Protein AF-A0A920R9S4-F1 (afdb_monomer_lite)

Structure (mmCIF, N/CA/C/O backbone):
data_AF-A0A920R9S4-F1
#
_entry.id   AF-A0A920R9S4-F1
#
loop_
_atom_site.group_PDB
_atom_site.id
_atom_site.type_symbol
_atom_site.label_atom_id
_atom_site.label_alt_id
_atom_site.label_comp_id
_atom_site.label_asym_id
_atom_site.label_entity_id
_atom_site.label_seq_id
_atom_site.pdbx_PDB_ins_code
_atom_site.Cartn_x
_atom_site.Cartn_y
_atom_site.Cartn_z
_atom_site.occupancy
_atom_site.B_iso_or_equiv
_atom_site.auth_seq_id
_atom_site.auth_comp_id
_atom_site.auth_asym_id
_atom_site.auth_atom_id
_atom_site.pdbx_PDB_model_num
ATOM 1 N N . MET A 1 1 ? -15.088 2.244 -9.684 1.00 83.62 1 MET A N 1
ATOM 2 C CA . MET A 1 1 ? -14.358 3.322 -8.982 1.00 83.62 1 MET A CA 1
ATOM 3 C C . MET A 1 1 ? -12.944 2.836 -8.726 1.00 83.62 1 MET A C 1
ATOM 5 O O . MET A 1 1 ? -12.790 1.703 -8.280 1.00 83.62 1 MET A O 1
ATOM 9 N N . VAL A 1 2 ? -11.946 3.644 -9.078 1.00 94.81 2 VAL A N 1
ATOM 10 C CA . VAL A 1 2 ? -10.523 3.282 -9.016 1.00 94.81 2 VAL A CA 1
ATOM 11 C C . VAL A 1 2 ? -9.775 4.414 -8.327 1.00 94.81 2 VAL A C 1
ATOM 13 O O . VAL A 1 2 ? -10.082 5.578 -8.573 1.00 94.81 2 VAL A O 1
ATOM 16 N N . VAL A 1 3 ? -8.818 4.068 -7.473 1.00 97.12 3 VAL A N 1
ATOM 17 C CA . VAL A 1 3 ? -7.906 5.013 -6.820 1.00 97.12 3 VAL A CA 1
ATOM 18 C C . VAL A 1 3 ? -6.480 4.558 -7.081 1.00 97.12 3 VAL A C 1
ATOM 20 O O . VAL A 1 3 ? -6.191 3.366 -6.988 1.00 97.12 3 VAL A O 1
ATOM 23 N N . VAL A 1 4 ? -5.599 5.505 -7.399 1.00 97.00 4 VAL A N 1
ATOM 24 C CA . VAL A 1 4 ? -4.173 5.257 -7.624 1.00 97.00 4 VAL A CA 1
ATOM 25 C C . VAL A 1 4 ? -3.374 5.961 -6.531 1.00 97.00 4 VAL A C 1
ATOM 27 O O . VAL A 1 4 ? -3.622 7.134 -6.261 1.00 97.00 4 VAL A O 1
ATOM 30 N N . VAL A 1 5 ? -2.426 5.253 -5.914 1.00 96.62 5 VAL A N 1
ATOM 31 C CA . VAL A 1 5 ? -1.461 5.808 -4.955 1.00 96.62 5 VAL A CA 1
ATOM 32 C C . VAL A 1 5 ? -0.057 5.622 -5.518 1.00 96.62 5 VAL A C 1
ATOM 34 O O . VAL A 1 5 ? 0.411 4.493 -5.678 1.00 96.62 5 VAL A O 1
ATOM 37 N N . THR A 1 6 ? 0.591 6.742 -5.835 1.00 95.81 6 THR A N 1
ATOM 38 C CA . THR A 1 6 ? 1.918 6.801 -6.464 1.00 95.81 6 THR A CA 1
ATOM 39 C C . THR A 1 6 ? 3.062 6.741 -5.460 1.00 95.81 6 THR A C 1
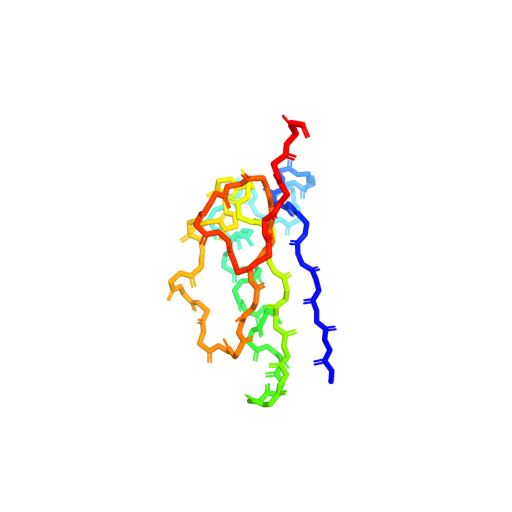ATOM 41 O O . THR A 1 6 ? 4.057 6.072 -5.711 1.00 95.81 6 THR A O 1
ATOM 44 N N . ASN A 1 7 ? 2.920 7.448 -4.344 1.00 93.81 7 ASN A N 1
ATOM 45 C CA . ASN A 1 7 ? 3.879 7.575 -3.251 1.00 93.81 7 ASN A CA 1
ATOM 46 C C . ASN A 1 7 ? 3.157 8.166 -2.028 1.00 93.81 7 ASN A C 1
ATOM 48 O O . ASN A 1 7 ? 2.048 8.695 -2.155 1.00 93.81 7 ASN A O 1
ATOM 52 N N . ILE A 1 8 ? 3.760 8.045 -0.843 1.00 90.81 8 ILE A N 1
ATOM 53 C CA . ILE A 1 8 ? 3.280 8.707 0.380 1.00 90.81 8 ILE A CA 1
ATOM 54 C C . ILE A 1 8 ? 4.467 9.417 1.022 1.00 90.81 8 ILE A C 1
ATOM 56 O O . ILE A 1 8 ? 5.292 8.798 1.691 1.00 90.81 8 ILE A O 1
ATOM 60 N N . GLU A 1 9 ? 4.530 10.729 0.828 1.00 84.94 9 GLU A N 1
ATOM 61 C CA . GLU A 1 9 ? 5.605 11.581 1.332 1.00 84.94 9 GLU A CA 1
ATOM 62 C C . GLU A 1 9 ? 5.098 12.497 2.450 1.00 84.94 9 GLU A C 1
ATOM 64 O O . GLU A 1 9 ? 3.906 12.799 2.550 1.00 84.94 9 GLU A O 1
ATOM 69 N N . THR A 1 10 ? 6.011 12.924 3.321 1.00 73.44 10 THR A N 1
ATOM 70 C CA . THR A 1 10 ? 5.737 13.829 4.445 1.00 73.44 10 THR A CA 1
ATOM 71 C C . THR A 1 10 ? 5.631 15.280 3.981 1.00 73.44 10 THR A C 1
ATOM 73 O O . THR A 1 10 ? 6.328 16.150 4.500 1.00 73.44 10 THR A O 1
ATOM 76 N N . ASP A 1 11 ? 4.775 15.550 3.003 1.00 69.44 11 ASP A N 1
ATOM 77 C CA . ASP A 1 11 ? 4.444 16.917 2.619 1.00 69.44 11 ASP A CA 1
ATOM 78 C C . ASP A 1 11 ? 3.265 17.415 3.463 1.00 69.44 11 ASP A C 1
ATOM 80 O O . ASP A 1 11 ? 2.265 16.723 3.659 1.00 69.44 11 ASP A O 1
ATOM 84 N N . HIS A 1 12 ? 3.391 18.634 3.994 1.00 70.25 12 HIS A N 1
ATOM 85 C CA . HIS A 1 12 ? 2.352 19.305 4.788 1.00 70.25 12 HIS A CA 1
ATOM 86 C C . HIS A 1 12 ? 1.949 18.584 6.094 1.00 70.25 12 HIS A C 1
ATOM 88 O O . HIS A 1 12 ? 0.769 18.536 6.452 1.00 70.25 12 HIS A O 1
ATOM 94 N N . MET A 1 13 ? 2.932 18.073 6.847 1.00 70.81 13 MET A N 1
ATOM 95 C CA . MET A 1 13 ? 2.757 17.385 8.144 1.00 70.81 13 MET A CA 1
ATOM 96 C C . MET A 1 13 ? 1.921 18.154 9.184 1.00 70.81 13 MET A C 1
ATOM 98 O O . MET A 1 13 ? 1.282 17.524 10.030 1.00 70.81 13 MET A O 1
ATOM 102 N N . ASP A 1 14 ? 1.856 19.486 9.092 1.00 69.38 14 ASP A N 1
ATOM 103 C CA . ASP A 1 14 ? 0.994 20.336 9.930 1.00 69.38 14 ASP A CA 1
ATOM 104 C C . ASP A 1 14 ? -0.491 19.940 9.834 1.00 69.38 14 ASP A C 1
ATOM 106 O O . ASP A 1 14 ? -1.233 20.031 10.810 1.00 69.38 14 ASP A O 1
ATOM 110 N N . THR A 1 15 ? -0.920 19.415 8.682 1.00 67.00 15 THR A N 1
ATOM 111 C CA . THR A 1 15 ? -2.298 18.946 8.447 1.00 67.00 15 THR A CA 1
ATOM 112 C C . THR A 1 15 ? -2.588 17.612 9.147 1.00 67.00 15 THR A C 1
ATOM 114 O O . THR A 1 15 ? -3.741 17.280 9.419 1.00 67.00 15 THR A O 1
ATOM 117 N N . TYR A 1 16 ? -1.547 16.851 9.487 1.00 61.59 16 TYR A N 1
ATOM 118 C CA . TYR A 1 16 ? -1.646 15.491 10.026 1.00 61.59 16 TYR A CA 1
ATOM 119 C C . TYR A 1 16 ? -1.273 15.406 11.513 1.00 61.59 16 TYR A C 1
ATOM 121 O O . TYR A 1 16 ? -1.032 14.323 12.051 1.00 61.59 16 TYR A O 1
ATOM 129 N N . GLY A 1 17 ? -1.240 16.555 12.195 1.00 65.88 17 GLY A N 1
ATOM 130 C CA . GLY A 1 17 ? -0.873 16.649 13.608 1.00 65.88 17 GLY A CA 1
ATOM 131 C C . GLY A 1 17 ? 0.616 16.410 13.867 1.00 65.88 17 GLY A C 1
ATOM 132 O O . GLY A 1 17 ? 0.978 16.046 14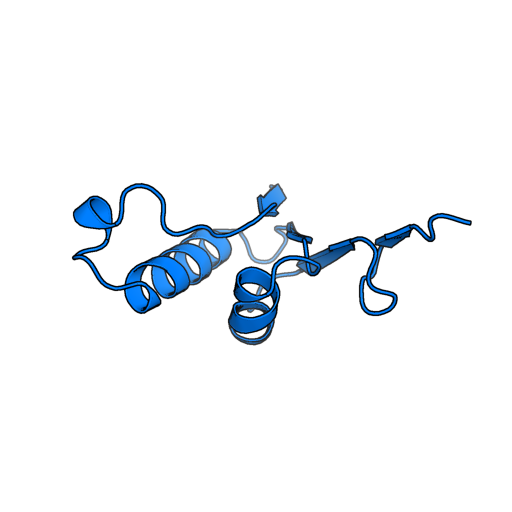.982 1.00 65.88 17 GLY A O 1
ATOM 133 N N . GLY A 1 18 ? 1.468 16.569 12.846 1.00 76.25 18 GLY A N 1
ATOM 134 C CA . GLY A 1 18 ? 2.913 16.355 12.948 1.00 76.25 18 GLY A CA 1
ATOM 135 C C . GLY A 1 18 ? 3.340 14.888 13.070 1.00 76.25 18 GLY A C 1
ATOM 136 O O . GLY A 1 18 ? 4.522 14.628 13.276 1.00 76.25 18 GLY A O 1
ATOM 137 N N . ASP A 1 19 ? 2.413 13.934 12.925 1.00 82.19 19 ASP A N 1
ATOM 138 C CA . ASP A 1 19 ? 2.679 12.502 13.091 1.00 82.19 19 ASP A CA 1
ATOM 139 C C . ASP A 1 19 ? 2.483 11.734 11.776 1.00 82.19 19 ASP A C 1
ATOM 141 O O . ASP A 1 19 ? 1.421 11.751 11.149 1.00 82.19 19 ASP A O 1
ATOM 145 N N . PHE A 1 20 ? 3.532 11.029 11.361 1.00 85.88 20 PHE A N 1
ATOM 146 C CA . PHE A 1 20 ? 3.556 10.273 10.116 1.00 85.88 20 PHE A CA 1
ATOM 147 C C . PHE A 1 20 ? 2.664 9.030 10.174 1.00 85.88 20 PHE A C 1
ATOM 149 O O . PHE A 1 20 ? 2.104 8.613 9.159 1.00 85.88 20 PHE A O 1
ATOM 156 N N . GLU A 1 21 ? 2.458 8.462 11.363 1.00 88.69 21 GLU A N 1
ATOM 157 C CA . GLU A 1 21 ? 1.533 7.343 11.528 1.00 88.69 21 GLU A CA 1
ATOM 158 C C . GLU A 1 21 ? 0.082 7.773 11.301 1.00 88.69 21 GLU A C 1
ATOM 160 O O . GLU A 1 21 ? -0.707 7.006 10.738 1.00 88.69 21 GLU A O 1
ATOM 165 N N . ASN A 1 22 ? -0.267 9.023 11.633 1.00 88.31 22 ASN A N 1
ATOM 166 C CA . ASN A 1 22 ? -1.575 9.572 11.284 1.00 88.31 22 ASN A CA 1
ATOM 167 C C . ASN A 1 22 ? -1.737 9.665 9.766 1.00 88.31 22 ASN A C 1
ATOM 169 O O . ASN A 1 22 ? -2.767 9.232 9.253 1.00 88.31 22 ASN A O 1
ATOM 173 N N . LEU A 1 23 ? -0.725 10.152 9.038 1.00 89.12 23 LEU A N 1
ATOM 174 C CA . LEU A 1 23 ? -0.751 10.198 7.572 1.00 89.12 23 LEU A CA 1
ATOM 175 C C . LEU A 1 23 ? -0.998 8.805 6.972 1.00 89.12 23 LEU A C 1
ATOM 177 O O . LEU A 1 23 ? -1.916 8.627 6.167 1.00 89.12 23 LEU A O 1
ATOM 181 N N . LYS A 1 24 ? -0.245 7.789 7.416 1.00 91.88 24 LYS A N 1
ATOM 182 C CA . LYS A 1 24 ? -0.450 6.396 6.982 1.00 91.88 24 LYS A CA 1
ATOM 183 C C . LYS A 1 24 ? -1.866 5.908 7.286 1.00 91.88 24 LYS A C 1
ATOM 185 O O . LYS A 1 24 ? -2.482 5.262 6.436 1.00 91.88 24 LYS A O 1
ATOM 190 N N . ARG A 1 25 ? -2.394 6.205 8.481 1.00 92.00 25 ARG A N 1
ATOM 191 C CA . ARG A 1 25 ? -3.763 5.834 8.873 1.00 92.00 25 ARG A CA 1
ATOM 192 C C . ARG A 1 25 ? -4.795 6.472 7.946 1.00 92.00 25 ARG A C 1
ATOM 194 O O . ARG A 1 25 ? -5.663 5.758 7.453 1.00 92.00 25 ARG A O 1
ATOM 201 N N . TYR A 1 26 ? -4.660 7.763 7.647 1.00 92.38 26 TYR A N 1
ATOM 202 C CA . TYR A 1 26 ? -5.561 8.458 6.728 1.00 92.38 26 TYR A CA 1
ATOM 203 C C . TYR A 1 26 ? -5.549 7.845 5.328 1.00 92.38 26 TYR A C 1
ATOM 205 O O . TYR A 1 26 ? -6.612 7.670 4.741 1.00 92.38 26 TYR A O 1
ATOM 213 N N . PHE A 1 27 ? -4.386 7.450 4.803 1.00 94.00 27 PHE A N 1
ATOM 214 C CA . PHE A 1 27 ? -4.323 6.746 3.518 1.00 94.00 27 PHE A CA 1
ATOM 215 C C . PHE A 1 27 ? -5.050 5.396 3.551 1.00 94.00 27 PHE A C 1
ATOM 217 O O . PHE A 1 27 ? -5.752 5.050 2.599 1.00 94.00 27 PHE A O 1
ATOM 224 N N . VAL A 1 28 ? -4.935 4.637 4.646 1.00 95.31 28 VAL A N 1
ATOM 225 C CA . VAL A 1 28 ? -5.678 3.377 4.813 1.00 95.31 28 VAL A CA 1
ATOM 226 C C . VAL A 1 28 ? -7.188 3.630 4.849 1.00 95.31 28 VAL A C 1
ATOM 228 O O . VAL A 1 28 ? -7.931 2.955 4.136 1.00 95.31 28 VAL A O 1
ATOM 231 N N . GLU A 1 29 ? -7.640 4.618 5.622 1.00 94.88 29 GLU A N 1
ATOM 232 C CA . GLU A 1 29 ? -9.054 5.006 5.715 1.00 94.88 29 GLU A CA 1
ATOM 233 C C . GLU A 1 29 ? -9.599 5.501 4.369 1.00 94.88 29 GLU A C 1
ATOM 235 O O . GLU A 1 29 ? -10.659 5.064 3.920 1.00 94.88 29 GLU A O 1
ATOM 240 N N . PHE A 1 30 ? -8.837 6.341 3.666 1.00 94.50 30 PHE A N 1
ATOM 241 C CA . PHE A 1 30 ? -9.167 6.819 2.328 1.00 94.50 30 PHE A CA 1
ATOM 242 C C . PHE A 1 30 ? -9.366 5.662 1.344 1.00 94.50 30 PHE A C 1
ATOM 244 O O . PHE A 1 30 ? -10.358 5.626 0.616 1.00 94.50 30 PHE A O 1
ATOM 251 N N . LEU A 1 31 ? -8.471 4.672 1.357 1.00 95.75 31 LEU A N 1
ATOM 252 C CA . LEU A 1 31 ? -8.603 3.486 0.513 1.00 95.75 31 LEU A CA 1
ATOM 253 C C . LEU A 1 31 ? -9.785 2.603 0.930 1.00 95.75 31 LEU A C 1
ATOM 255 O O . LEU A 1 31 ? -10.382 1.943 0.080 1.00 95.75 31 LEU A O 1
ATOM 259 N N . HIS A 1 32 ? -10.173 2.592 2.206 1.00 94.75 32 HIS A N 1
ATOM 260 C CA . HIS A 1 32 ? -11.363 1.872 2.675 1.00 94.75 32 HIS A CA 1
ATOM 261 C C . HIS A 1 32 ? -12.682 2.550 2.279 1.00 94.75 32 HIS A C 1
ATOM 263 O O . HIS A 1 32 ? -13.704 1.860 2.259 1.00 94.75 32 HIS A O 1
ATOM 269 N N . ASN A 1 33 ? -12.668 3.823 1.865 1.00 94.38 33 ASN A N 1
ATOM 270 C CA . ASN A 1 33 ? -13.837 4.483 1.265 1.00 94.38 33 ASN A CA 1
ATOM 271 C C . ASN A 1 33 ? -14.189 3.934 -0.127 1.00 94.38 33 ASN A C 1
ATOM 273 O O . ASN A 1 33 ? -15.278 4.197 -0.638 1.00 94.38 33 ASN A O 1
ATOM 277 N N . LEU A 1 34 ? -13.301 3.149 -0.752 1.00 95.00 34 LEU A N 1
ATOM 278 C CA . LEU A 1 34 ? -13.654 2.400 -1.953 1.00 95.00 34 LEU A CA 1
ATOM 279 C C . LEU A 1 34 ? -14.781 1.398 -1.648 1.00 95.00 34 LEU A C 1
ATOM 281 O O . LEU A 1 34 ? -14.738 0.720 -0.611 1.00 95.00 34 LEU A O 1
ATOM 285 N N . PRO A 1 35 ? -15.743 1.214 -2.573 1.00 95.06 35 PRO A N 1
ATOM 286 C CA . PRO A 1 35 ? -16.689 0.110 -2.474 1.00 95.06 35 PRO A CA 1
ATOM 287 C C . PRO A 1 35 ? -15.943 -1.231 -2.495 1.00 95.06 35 PRO A C 1
ATOM 289 O O . PRO A 1 35 ? -14.803 -1.312 -2.952 1.00 95.06 35 PRO A O 1
ATOM 292 N N . PHE A 1 36 ? -16.588 -2.313 -2.052 1.00 92.88 36 PHE A N 1
ATOM 293 C CA . PHE A 1 36 ? -15.950 -3.638 -2.005 1.00 92.88 36 PHE A CA 1
ATOM 294 C C . PHE A 1 36 ? -15.453 -4.130 -3.379 1.00 92.88 36 PHE A C 1
ATOM 296 O O . PHE A 1 36 ? -14.515 -4.916 -3.440 1.00 92.88 36 PHE A O 1
ATOM 303 N N . TYR A 1 37 ? -16.068 -3.652 -4.467 1.00 92.69 37 TYR A N 1
ATOM 304 C CA . TYR A 1 37 ? -15.689 -3.919 -5.860 1.00 92.69 37 TYR A CA 1
ATOM 305 C C . TYR A 1 37 ? -14.776 -2.833 -6.464 1.00 92.69 37 TYR A C 1
ATOM 307 O O . TYR A 1 37 ? -14.500 -2.843 -7.663 1.00 92.69 37 TYR A O 1
ATOM 315 N N . GLY A 1 38 ? -14.363 -1.845 -5.668 1.00 95.94 38 GLY A N 1
ATOM 316 C CA . GLY A 1 38 ? -13.402 -0.825 -6.072 1.00 95.94 38 GLY A CA 1
ATOM 317 C C . GLY A 1 38 ? -11.989 -1.396 -6.169 1.00 95.94 38 GLY A C 1
ATOM 318 O O . GLY A 1 38 ? -11.682 -2.409 -5.546 1.00 95.94 38 GLY A O 1
ATOM 319 N N . LEU A 1 39 ? -11.131 -0.730 -6.940 1.00 97.38 39 LEU A N 1
ATOM 320 C CA . LEU A 1 39 ? -9.745 -1.150 -7.148 1.00 97.38 39 LEU A CA 1
ATOM 321 C C . LEU A 1 39 ? -8.771 -0.087 -6.635 1.00 97.38 39 LEU A C 1
ATOM 323 O O . LEU A 1 39 ? -8.841 1.071 -7.053 1.00 97.38 39 LEU A O 1
ATOM 327 N N . ALA A 1 40 ? -7.851 -0.502 -5.766 1.00 97.88 40 ALA A N 1
ATOM 328 C CA . ALA A 1 40 ? -6.704 0.293 -5.344 1.00 97.88 40 ALA A CA 1
ATOM 329 C C . ALA A 1 40 ? -5.468 -0.087 -6.174 1.00 97.88 40 ALA A C 1
ATOM 331 O O . ALA A 1 40 ? -5.007 -1.225 -6.115 1.00 97.88 40 ALA A O 1
ATOM 332 N N . VAL A 1 41 ? -4.924 0.858 -6.937 1.00 98.12 41 VAL A N 1
ATOM 333 C CA . VAL A 1 41 ? -3.690 0.685 -7.712 1.00 98.12 41 VAL A CA 1
ATOM 334 C C . VAL A 1 41 ? -2.538 1.321 -6.939 1.00 98.12 41 VAL A C 1
ATOM 336 O O . VAL A 1 41 ? -2.568 2.519 -6.674 1.00 98.12 41 VAL A O 1
ATOM 339 N N . LEU A 1 42 ? -1.548 0.528 -6.533 1.00 97.81 42 LEU A N 1
ATOM 340 C CA . LEU A 1 42 ? -0.554 0.925 -5.530 1.00 97.81 42 LEU A CA 1
ATOM 341 C C . LEU A 1 42 ? 0.875 0.760 -6.056 1.00 97.81 42 LEU A C 1
ATOM 343 O O . LEU A 1 42 ? 1.259 -0.337 -6.467 1.00 97.81 42 LEU A O 1
ATOM 347 N N . CYS A 1 43 ? 1.671 1.826 -5.996 1.00 97.50 43 CYS A N 1
ATOM 348 C CA . CYS A 1 43 ? 3.094 1.784 -6.323 1.00 97.50 43 CYS A CA 1
ATOM 349 C C . CYS A 1 43 ? 3.883 1.128 -5.187 1.00 97.50 43 CYS A C 1
ATOM 351 O O . CYS A 1 43 ? 4.040 1.717 -4.121 1.00 97.50 43 CYS A O 1
ATOM 353 N N . ILE A 1 44 ? 4.399 -0.084 -5.385 1.00 97.00 44 ILE A N 1
ATOM 354 C CA . ILE A 1 44 ? 5.146 -0.781 -4.322 1.00 97.00 44 ILE A CA 1
ATOM 355 C C . ILE A 1 44 ? 6.641 -0.470 -4.317 1.00 97.00 44 ILE A C 1
ATOM 357 O O . ILE A 1 44 ? 7.369 -1.043 -3.500 1.00 97.00 44 ILE A O 1
ATOM 361 N N . ASP A 1 45 ? 7.115 0.384 -5.222 1.00 95.44 45 ASP A N 1
ATOM 362 C CA . ASP A 1 45 ? 8.477 0.917 -5.161 1.00 95.44 45 ASP A CA 1
ATOM 363 C C . ASP A 1 45 ? 8.623 1.909 -4.002 1.00 95.44 45 ASP A C 1
ATOM 365 O O . ASP A 1 45 ? 9.687 1.971 -3.386 1.00 95.44 45 ASP A O 1
ATOM 369 N N . ASP A 1 46 ? 7.532 2.589 -3.637 1.00 96.06 46 ASP A N 1
ATOM 370 C CA . ASP A 1 46 ? 7.455 3.413 -2.439 1.00 96.06 46 ASP A CA 1
ATOM 371 C C . ASP A 1 46 ? 7.418 2.526 -1.167 1.00 96.06 46 ASP A C 1
ATOM 373 O O . ASP A 1 46 ? 6.586 1.610 -1.050 1.00 96.06 46 ASP A O 1
ATOM 377 N N . PRO A 1 47 ? 8.327 2.751 -0.197 1.00 94.44 47 PRO A N 1
ATOM 378 C CA . PRO A 1 47 ? 8.421 1.923 1.002 1.00 94.44 47 PRO A CA 1
ATOM 379 C C . PRO A 1 47 ? 7.222 2.086 1.946 1.00 94.44 47 PRO A C 1
ATOM 381 O O . PRO A 1 47 ? 6.847 1.124 2.61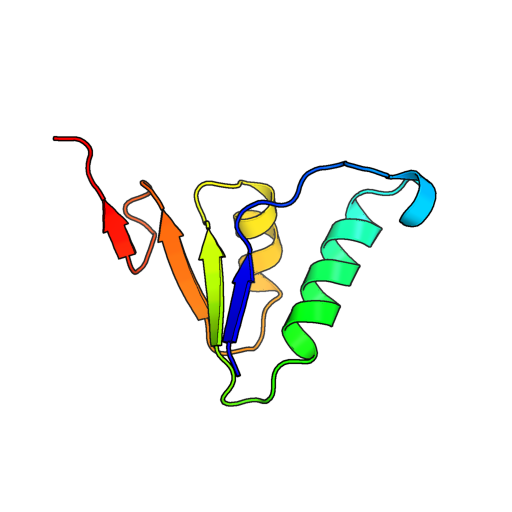5 1.00 94.44 47 PRO A O 1
ATOM 384 N N . VAL A 1 48 ? 6.598 3.262 1.982 1.00 95.00 48 VAL A N 1
ATOM 385 C CA . VAL A 1 48 ? 5.462 3.597 2.850 1.00 95.00 48 VAL A CA 1
ATOM 386 C C . VAL A 1 48 ? 4.195 2.933 2.324 1.00 95.00 48 VAL A C 1
ATOM 388 O O . VAL A 1 48 ? 3.463 2.294 3.082 1.00 95.00 48 VAL A O 1
ATOM 391 N N . VAL A 1 49 ? 3.973 2.993 1.009 1.00 96.31 49 VAL A N 1
ATOM 392 C CA . VAL A 1 49 ? 2.888 2.268 0.334 1.00 96.31 49 VAL A CA 1
ATOM 393 C C . VAL A 1 49 ? 3.024 0.767 0.585 1.00 96.31 49 VAL A C 1
ATOM 395 O O . VAL A 1 49 ? 2.045 0.094 0.923 1.00 96.31 49 VAL A O 1
ATOM 398 N N . ARG A 1 50 ? 4.247 0.233 0.486 1.00 95.94 50 ARG A N 1
ATOM 399 C CA . ARG A 1 50 ? 4.535 -1.174 0.786 1.00 95.94 50 ARG A CA 1
ATOM 400 C C . ARG A 1 50 ? 4.230 -1.533 2.243 1.00 95.94 50 ARG A C 1
ATOM 402 O O . ARG A 1 50 ? 3.726 -2.625 2.500 1.00 95.94 50 ARG A O 1
ATOM 409 N N . GLU A 1 51 ? 4.509 -0.632 3.179 1.00 95.44 51 GLU A N 1
ATOM 410 C CA . GLU A 1 51 ? 4.255 -0.822 4.608 1.00 95.44 51 GLU A CA 1
ATOM 411 C C . GLU A 1 51 ? 2.755 -0.874 4.941 1.00 95.44 51 GLU A C 1
ATOM 413 O O . GLU A 1 51 ? 2.323 -1.716 5.730 1.00 95.44 51 GLU A O 1
ATOM 418 N N . ILE A 1 52 ? 1.934 -0.015 4.325 1.00 95.62 52 ILE A N 1
ATOM 419 C CA . ILE A 1 52 ? 0.482 0.007 4.575 1.00 95.62 52 ILE A CA 1
ATOM 420 C C . ILE A 1 52 ? -0.281 -1.084 3.811 1.00 95.62 52 ILE A C 1
ATOM 422 O O . ILE A 1 52 ? -1.429 -1.380 4.143 1.00 95.62 52 ILE A O 1
ATOM 426 N N . LEU A 1 53 ? 0.341 -1.721 2.815 1.00 95.62 53 LEU A N 1
ATOM 427 C CA . LEU A 1 53 ? -0.281 -2.710 1.931 1.00 95.62 53 LEU A CA 1
ATOM 428 C C . LEU A 1 53 ? -1.029 -3.861 2.645 1.00 95.62 53 LEU A C 1
ATOM 430 O O . LEU A 1 53 ? -2.121 -4.231 2.184 1.00 95.62 53 LEU A O 1
ATOM 434 N N . PRO A 1 54 ? -0.525 -4.428 3.764 1.00 96.00 54 PRO A N 1
ATOM 435 C CA . PRO A 1 54 ? -1.236 -5.453 4.532 1.00 96.00 54 PRO A CA 1
ATOM 436 C C . PRO A 1 54 ? -2.497 -4.933 5.239 1.00 96.00 54 PRO A C 1
ATOM 438 O O . PRO A 1 54 ? -3.404 -5.713 5.507 1.00 96.00 54 PRO A O 1
ATOM 441 N N . LYS A 1 55 ? -2.585 -3.623 5.512 1.00 96.12 55 LYS A N 1
ATOM 442 C CA . LYS A 1 55 ? -3.722 -2.974 6.196 1.00 96.12 55 LYS A CA 1
ATOM 443 C C . LYS A 1 55 ? -4.912 -2.718 5.246 1.00 96.12 55 LYS A C 1
ATOM 445 O O . LYS A 1 55 ? -6.011 -2.369 5.679 1.00 96.12 55 LYS A O 1
ATOM 450 N N . ILE A 1 56 ? -4.725 -2.898 3.935 1.00 95.06 56 ILE A N 1
ATOM 451 C CA . ILE A 1 56 ? -5.746 -2.638 2.909 1.00 95.06 56 ILE A CA 1
ATOM 452 C C . ILE A 1 56 ? -6.571 -3.903 2.645 1.00 95.06 56 ILE A C 1
ATOM 454 O O . ILE A 1 56 ? -6.067 -4.881 2.082 1.00 95.06 56 ILE A O 1
ATOM 458 N N . SER A 1 57 ? -7.861 -3.835 2.994 1.00 93.62 57 SER A N 1
ATOM 459 C CA . SER A 1 57 ? -8.862 -4.908 2.842 1.00 93.62 57 SER A CA 1
ATOM 460 C C . SER A 1 57 ? -9.776 -4.703 1.621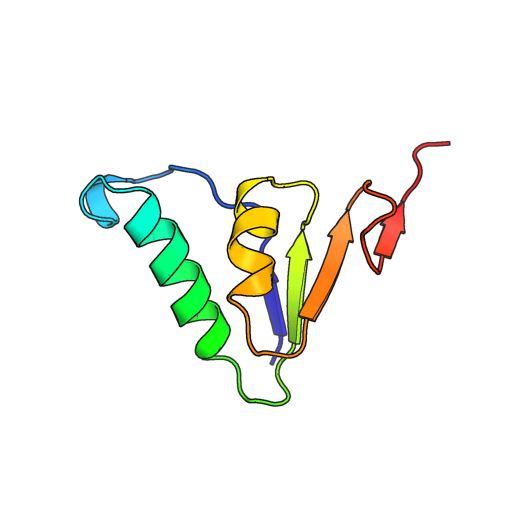 1.00 93.62 57 SER A C 1
ATOM 462 O O . SER A 1 57 ? -10.963 -5.032 1.645 1.00 93.62 57 SER A O 1
ATOM 464 N N . ARG A 1 58 ? -9.253 -4.076 0.565 1.00 94.75 58 ARG A N 1
ATOM 465 C CA . ARG A 1 58 ? -9.940 -3.844 -0.716 1.00 94.75 58 ARG A CA 1
ATOM 466 C C . ARG A 1 58 ? -9.188 -4.562 -1.838 1.00 94.75 58 ARG A C 1
ATOM 468 O O . ARG A 1 58 ? -7.988 -4.804 -1.669 1.00 94.75 58 ARG A O 1
ATOM 475 N N . PRO A 1 59 ? -9.851 -4.894 -2.963 1.00 96.81 59 PRO A N 1
ATOM 476 C CA . PRO A 1 59 ? -9.152 -5.363 -4.152 1.00 96.81 59 PRO A CA 1
ATOM 477 C C . PRO A 1 59 ? -8.026 -4.395 -4.516 1.00 96.81 59 PRO A C 1
ATOM 479 O O . PRO A 1 59 ? -8.228 -3.178 -4.581 1.00 96.81 59 PRO A O 1
ATOM 482 N N . LYS A 1 60 ? -6.828 -4.941 -4.707 1.00 96.50 60 LYS A N 1
ATOM 483 C CA . LYS A 1 60 ? -5.613 -4.167 -4.941 1.00 96.50 60 LYS A CA 1
ATOM 484 C C . LYS A 1 60 ? -4.807 -4.760 -6.081 1.00 96.50 60 LYS A C 1
ATOM 486 O O . LYS A 1 60 ? -4.791 -5.975 -6.253 1.00 96.50 60 LYS A O 1
ATOM 491 N N . LEU A 1 61 ? -4.166 -3.877 -6.830 1.00 97.62 61 LEU A N 1
ATOM 492 C CA . LEU A 1 61 ? -3.257 -4.182 -7.922 1.00 97.62 61 LEU A CA 1
ATOM 493 C C . LEU A 1 61 ? -1.999 -3.353 -7.701 1.00 97.62 61 LEU A C 1
ATOM 495 O O . LEU A 1 61 ? -2.064 -2.149 -7.457 1.00 97.62 61 LEU A O 1
ATOM 499 N N . THR A 1 62 ? -0.854 -4.006 -7.739 1.00 98.00 62 THR A N 1
ATOM 500 C CA . THR A 1 62 ? 0.436 -3.395 -7.441 1.00 98.00 62 THR A CA 1
ATOM 501 C C . THR A 1 62 ? 1.226 -3.145 -8.713 1.00 98.00 62 THR A C 1
ATOM 503 O O . THR A 1 62 ? 1.219 -3.967 -9.630 1.00 98.00 62 THR A O 1
ATOM 506 N N . TYR A 1 63 ? 1.914 -2.007 -8.776 1.00 97.69 63 TYR A N 1
ATOM 507 C CA . TYR A 1 63 ? 2.807 -1.678 -9.883 1.00 97.69 63 TYR A CA 1
ATOM 508 C C . TYR A 1 63 ? 4.167 -1.172 -9.388 1.00 97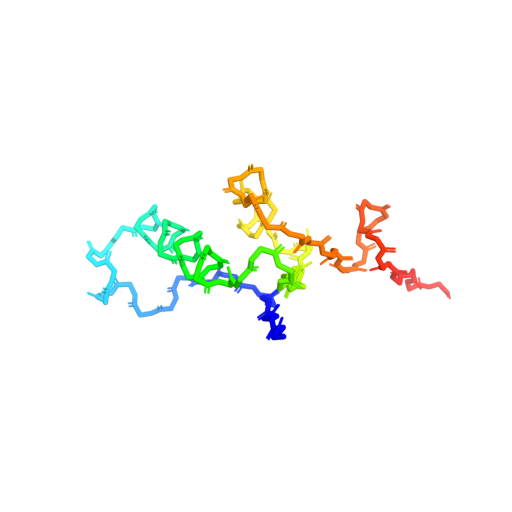.69 63 TYR A C 1
ATOM 510 O O . TYR A 1 63 ? 4.287 -0.724 -8.245 1.00 97.69 63 TYR A O 1
ATOM 518 N N . GLY A 1 64 ? 5.193 -1.269 -10.236 1.00 95.94 64 GLY A N 1
ATOM 519 C CA . GLY A 1 64 ? 6.528 -0.729 -9.961 1.00 95.94 64 GLY A CA 1
ATOM 520 C C . GLY A 1 64 ? 7.636 -1.351 -10.814 1.00 95.94 64 GLY A C 1
ATOM 521 O O . GLY A 1 64 ? 7.380 -2.042 -11.791 1.00 95.94 64 GLY A O 1
ATOM 522 N N . PHE A 1 65 ? 8.888 -1.136 -10.437 1.00 95.19 65 PHE A N 1
ATOM 523 C CA . PHE A 1 65 ? 10.062 -1.831 -10.972 1.00 95.19 65 PHE A CA 1
ATOM 524 C C . PHE A 1 65 ? 10.378 -3.106 -10.176 1.00 95.19 65 PHE A C 1
ATOM 526 O O . PHE A 1 65 ? 11.100 -3.994 -10.634 1.00 95.19 65 PHE A O 1
ATOM 533 N N . SER A 1 66 ? 9.826 -3.230 -8.968 1.00 92.44 66 SER A N 1
ATOM 534 C CA . SER A 1 66 ? 9.934 -4.436 -8.152 1.00 92.44 66 SER A CA 1
ATOM 535 C C . SER A 1 66 ? 9.246 -5.642 -8.802 1.00 92.44 66 SER A C 1
ATOM 537 O O . SER A 1 66 ? 8.046 -5.621 -9.057 1.00 92.44 66 SER A O 1
ATOM 539 N N . LYS A 1 67 ? 9.960 -6.772 -8.920 1.00 93.94 67 LYS A N 1
ATOM 540 C CA . LYS A 1 67 ? 9.399 -8.072 -9.363 1.00 93.94 67 LYS A CA 1
ATOM 541 C C . LYS A 1 67 ? 8.296 -8.634 -8.454 1.00 93.94 67 LYS A C 1
ATOM 543 O O . LYS A 1 67 ? 7.710 -9.661 -8.771 1.00 93.94 67 LYS A O 1
ATOM 548 N N . LYS A 1 68 ? 8.064 -8.016 -7.291 1.00 93.56 68 LYS A N 1
ATOM 549 C CA . LYS A 1 68 ? 6.961 -8.365 -6.3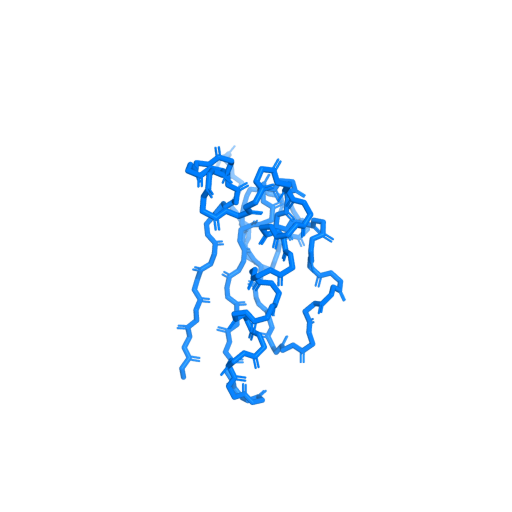85 1.00 93.56 68 LYS A CA 1
ATOM 550 C C . LYS A 1 68 ? 5.645 -7.674 -6.764 1.00 93.56 68 LYS A C 1
ATOM 552 O O . LYS A 1 68 ? 4.651 -7.931 -6.097 1.00 93.56 68 LYS A O 1
ATOM 557 N N . ALA A 1 69 ? 5.659 -6.770 -7.746 1.00 96.38 69 ALA A N 1
ATOM 558 C CA . ALA A 1 69 ? 4.463 -6.088 -8.221 1.00 96.38 69 ALA A CA 1
ATOM 559 C C . ALA A 1 69 ? 3.701 -6.979 -9.208 1.00 96.38 69 ALA A C 1
ATOM 561 O O . ALA A 1 69 ? 4.317 -7.749 -9.943 1.00 96.38 69 ALA A O 1
ATOM 562 N N . ASP A 1 70 ? 2.380 -6.826 -9.268 1.00 97.00 70 ASP A N 1
ATOM 563 C CA . ASP A 1 70 ? 1.536 -7.496 -10.264 1.00 97.00 70 ASP A CA 1
ATOM 564 C C . ASP A 1 70 ? 1.893 -7.019 -11.681 1.00 97.00 70 ASP A C 1
ATOM 566 O O . ASP A 1 70 ? 1.960 -7.813 -12.618 1.00 97.00 70 ASP A O 1
ATOM 570 N N . TYR A 1 71 ? 2.180 -5.721 -11.819 1.00 96.31 71 TYR A N 1
ATOM 571 C CA . TYR A 1 71 ? 2.691 -5.105 -13.038 1.00 96.31 71 TYR A CA 1
ATOM 572 C C . TYR A 1 71 ? 4.075 -4.539 -12.772 1.00 96.31 71 TYR A C 1
ATOM 574 O O . TYR A 1 71 ? 4.217 -3.493 -12.137 1.00 96.31 71 TYR A O 1
ATOM 582 N N . PHE A 1 72 ? 5.099 -5.221 -13.279 1.00 95.38 72 PHE A N 1
ATOM 583 C CA . PHE A 1 72 ? 6.466 -4.738 -13.179 1.00 95.38 72 PHE A CA 1
ATOM 584 C C . PHE A 1 72 ? 7.103 -4.519 -14.542 1.00 95.38 72 PHE A C 1
ATOM 586 O O . PHE A 1 72 ? 6.894 -5.291 -15.477 1.00 95.38 72 PHE A O 1
ATOM 593 N N . SER A 1 73 ? 7.900 -3.458 -14.640 1.00 88.62 73 SER A N 1
ATOM 594 C CA . SER A 1 73 ? 8.780 -3.227 -15.782 1.00 88.62 73 SER A CA 1
ATOM 595 C C . SER A 1 73 ? 10.223 -3.495 -15.373 1.00 88.62 73 SER A C 1
ATOM 597 O O . SER A 1 73 ? 10.669 -3.047 -14.317 1.00 88.62 73 SER A O 1
ATOM 599 N N . SER A 1 74 ? 10.955 -4.233 -16.205 1.00 82.62 74 SER A N 1
ATOM 600 C CA . SER A 1 74 ? 12.408 -4.352 -16.094 1.00 82.62 74 SER A CA 1
ATOM 601 C C . SER A 1 74 ? 13.022 -3.333 -17.042 1.00 82.62 74 SER A C 1
ATOM 603 O O . SER A 1 74 ? 12.718 -3.348 -18.231 1.00 82.62 74 SER A O 1
ATOM 605 N N . LEU A 1 75 ? 13.883 -2.453 -16.531 1.00 71.00 75 LEU A N 1
ATOM 606 C CA . LEU A 1 75 ? 14.748 -1.628 -17.372 1.00 71.00 75 LEU A CA 1
ATOM 607 C C . LEU A 1 75 ? 15.850 -2.548 -17.915 1.00 71.00 75 LEU A C 1
ATOM 609 O O . LEU A 1 75 ? 16.891 -2.726 -17.283 1.00 71.00 75 LEU A O 1
ATOM 613 N N . THR A 1 76 ? 15.577 -3.250 -19.011 1.00 59.66 76 THR A N 1
ATOM 614 C CA . THR A 1 76 ? 16.544 -4.104 -19.716 1.00 59.66 76 THR A CA 1
ATOM 615 C C . THR A 1 76 ? 16.292 -4.021 -21.207 1.00 59.66 76 THR A C 1
ATOM 617 O O . THR A 1 76 ? 15.103 -4.067 -21.591 1.00 59.66 76 THR A O 1
#

pLDDT: mean 90.39, std 9.76, range [59.66, 98.12]

Secondary structure (DSSP, 8-state):
-EEEE-------GGGGTT-HHHHHHHHHHHHHTS-TT-EEEEETTSHHHHHHGGG--S-EEEEESSTTSSEE----

Sequence (76 aa):
MVVVVTNIETDHMDTYGGDFENLKRYFVEFLHNLPFYGLAVLCIDDPVVREILPKISRPKLTYGFSKKADYFSSLT

Radius of gyration: 13.04 Å; chains: 1; bounding box: 33×29×33 Å

Foldseek 3Di:
DEDEDAEQDCPPCVVQVVDVVSSLVVVQVVLVVADQQYEYEYEVVHVSSVVSVVSHPHHYFYEYCDPVGNHHDPPD